Protein AF-A0A938LY22-F1 (afdb_monomer_lite)

Structure (mmCIF, N/CA/C/O backbone):
data_AF-A0A938LY22-F1
#
_entry.id   AF-A0A938LY22-F1
#
loop_
_atom_site.group_PDB
_atom_site.id
_atom_site.type_symbol
_atom_site.label_a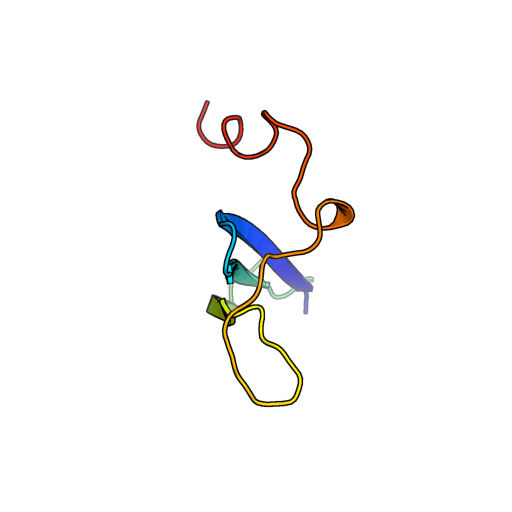tom_id
_atom_site.label_alt_id
_atom_site.label_comp_id
_atom_site.label_asym_id
_atom_site.label_entity_id
_atom_site.label_seq_id
_atom_site.pdbx_PDB_ins_code
_atom_site.Cartn_x
_atom_site.Cartn_y
_atom_site.Cartn_z
_atom_site.occupancy
_atom_site.B_iso_or_equiv
_atom_site.auth_seq_id
_atom_site.auth_comp_id
_atom_site.auth_asym_id
_atom_site.auth_atom_id
_atom_site.pdbx_PDB_model_num
ATOM 1 N N . MET A 1 1 ? -16.503 -2.166 11.666 1.00 95.88 1 MET A N 1
ATOM 2 C CA . MET A 1 1 ? -15.041 -2.277 11.461 1.00 95.88 1 MET A CA 1
ATOM 3 C C . MET A 1 1 ? -14.577 -1.086 10.633 1.00 95.88 1 MET A C 1
ATOM 5 O O . MET A 1 1 ? -15.392 -0.551 9.884 1.00 95.88 1 MET A O 1
ATOM 9 N N . LEU A 1 2 ? -13.332 -0.650 10.796 1.00 98.06 2 LEU A N 1
ATOM 10 C CA . LEU A 1 2 ? -12.674 0.370 9.976 1.00 98.06 2 LEU A CA 1
ATOM 11 C C . LEU A 1 2 ? -11.265 -0.133 9.648 1.00 98.06 2 LEU A C 1
ATOM 13 O O . LEU A 1 2 ? -10.527 -0.474 10.565 1.00 98.06 2 LEU A O 1
ATOM 17 N N . LEU A 1 3 ? -10.929 -0.215 8.361 1.00 98.44 3 LEU A N 1
ATOM 18 C CA . LEU A 1 3 ? -9.587 -0.553 7.896 1.00 98.44 3 LEU A CA 1
ATOM 19 C C . LEU A 1 3 ? -8.936 0.713 7.346 1.00 98.44 3 LEU A C 1
ATOM 21 O O . LEU A 1 3 ? -9.381 1.247 6.331 1.00 98.44 3 LEU A O 1
ATOM 25 N N . GLU A 1 4 ? -7.888 1.175 8.007 1.00 98.19 4 GLU A N 1
ATOM 26 C CA . GLU A 1 4 ? -7.055 2.274 7.534 1.00 98.19 4 GLU A CA 1
ATOM 27 C C . GLU A 1 4 ? -5.858 1.695 6.788 1.00 98.19 4 GLU A C 1
ATOM 29 O O . GLU A 1 4 ? -5.149 0.836 7.312 1.00 98.19 4 GLU A O 1
ATOM 34 N N . THR A 1 5 ? -5.650 2.155 5.554 1.00 97.38 5 THR A N 1
ATOM 35 C CA . THR A 1 5 ? -4.498 1.789 4.723 1.00 97.38 5 THR A CA 1
ATOM 36 C C . THR A 1 5 ? -3.623 3.015 4.550 1.00 97.38 5 THR A C 1
ATOM 38 O O . THR A 1 5 ? -4.091 4.049 4.078 1.00 97.38 5 THR A O 1
ATOM 41 N N . THR A 1 6 ? -2.353 2.897 4.915 1.00 95.06 6 THR A N 1
ATOM 42 C CA . THR A 1 6 ? -1.360 3.947 4.702 1.00 95.06 6 THR A CA 1
ATOM 43 C C . THR A 1 6 ? -0.343 3.469 3.686 1.00 95.06 6 THR A C 1
ATOM 45 O O . THR A 1 6 ? 0.302 2.443 3.886 1.00 95.06 6 THR A O 1
ATOM 48 N N . THR A 1 7 ? -0.159 4.235 2.613 1.00 93.00 7 THR A N 1
ATOM 49 C CA . THR A 1 7 ? 1.001 4.066 1.740 1.00 93.00 7 THR A CA 1
ATOM 50 C C . THR A 1 7 ? 2.235 4.605 2.446 1.00 93.00 7 THR A C 1
ATOM 52 O O . THR A 1 7 ? 2.363 5.813 2.631 1.00 93.00 7 THR A O 1
ATOM 55 N N . SER A 1 8 ? 3.105 3.699 2.895 1.00 90.00 8 SER A N 1
ATOM 56 C CA . SER A 1 8 ? 4.297 4.030 3.680 1.00 90.00 8 SER A CA 1
ATOM 57 C C . SER A 1 8 ? 5.491 4.377 2.799 1.00 90.00 8 SER A C 1
ATOM 59 O O . SER A 1 8 ? 6.339 5.167 3.200 1.00 90.00 8 SER A O 1
ATOM 61 N N . ASN A 1 9 ? 5.562 3.797 1.600 1.00 89.81 9 ASN A N 1
ATOM 62 C CA . ASN A 1 9 ? 6.642 4.038 0.654 1.00 89.81 9 ASN A CA 1
ATOM 63 C C . ASN A 1 9 ? 6.195 3.719 -0.779 1.00 89.81 9 ASN A C 1
ATOM 65 O O . ASN A 1 9 ? 5.437 2.775 -1.017 1.00 89.81 9 ASN A O 1
ATOM 69 N N . VAL A 1 10 ? 6.714 4.478 -1.740 1.00 90.94 10 VAL A N 1
ATOM 70 C CA . VAL A 1 10 ? 6.591 4.196 -3.172 1.00 90.94 10 VAL A CA 1
ATOM 71 C C . VAL A 1 10 ? 7.985 4.274 -3.774 1.00 90.94 10 VAL A C 1
ATOM 73 O O . VAL A 1 10 ? 8.680 5.278 -3.648 1.00 90.94 10 VAL A O 1
ATOM 76 N N . THR A 1 11 ? 8.395 3.202 -4.440 1.00 91.19 11 THR A N 1
ATOM 77 C CA . THR A 1 11 ? 9.643 3.152 -5.210 1.00 91.19 11 THR A CA 1
ATOM 78 C C . THR A 1 11 ? 9.307 2.986 -6.687 1.00 91.19 11 THR A C 1
ATOM 80 O O . THR A 1 11 ? 8.168 2.645 -7.014 1.00 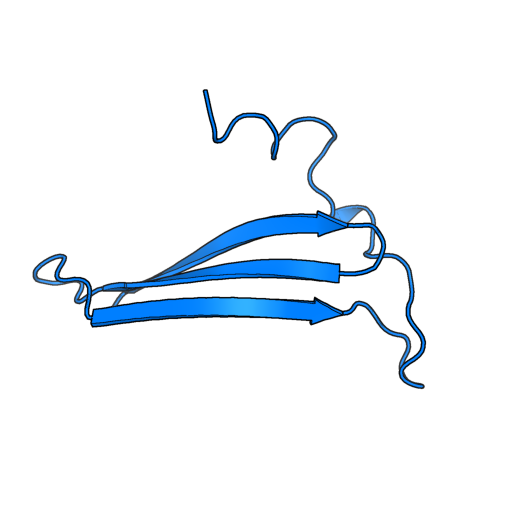91.19 11 THR A O 1
ATOM 83 N N . PRO A 1 12 ? 10.283 3.115 -7.604 1.00 92.94 12 PRO A N 1
ATOM 84 C CA . PRO A 1 12 ? 10.020 2.859 -9.009 1.00 92.94 12 PRO A CA 1
ATOM 85 C C . PRO A 1 12 ? 9.419 1.477 -9.281 1.00 92.94 12 PRO A C 1
ATOM 87 O O . PRO A 1 12 ? 8.687 1.364 -10.241 1.00 92.94 12 PRO A O 1
ATOM 90 N N . GLY A 1 13 ? 9.687 0.436 -8.486 1.00 95.00 13 GLY A N 1
ATOM 91 C CA . GLY A 1 13 ? 9.226 -0.930 -8.787 1.00 95.00 13 GLY A CA 1
ATOM 92 C C . GLY A 1 13 ? 8.116 -1.478 -7.888 1.00 95.00 13 GLY A C 1
ATOM 93 O O . GLY A 1 13 ? 7.603 -2.561 -8.166 1.00 95.00 13 GLY A O 1
ATOM 94 N N . LYS A 1 14 ? 7.761 -0.793 -6.796 1.00 94.31 14 LYS A N 1
ATOM 95 C CA . LYS A 1 14 ? 6.816 -1.318 -5.796 1.00 94.31 14 LYS A CA 1
ATOM 96 C C . LYS A 1 14 ? 6.165 -0.233 -4.944 1.00 94.31 14 LYS A C 1
ATOM 98 O O . LYS A 1 14 ? 6.728 0.851 -4.779 1.00 94.31 14 LYS A O 1
ATOM 103 N N . VAL A 1 15 ? 5.037 -0.596 -4.343 1.00 94.88 15 VAL A N 1
ATOM 104 C CA . VAL A 1 15 ? 4.300 0.174 -3.335 1.00 94.88 15 VAL A CA 1
ATOM 105 C C . VAL A 1 15 ? 4.261 -0.621 -2.031 1.00 94.88 15 VAL A C 1
ATOM 107 O O . VAL A 1 15 ? 4.004 -1.825 -2.045 1.00 94.88 15 VAL A O 1
ATOM 110 N N . GLU A 1 16 ? 4.519 0.038 -0.908 1.00 95.56 16 GLU A N 1
ATOM 111 C CA . GLU A 1 16 ? 4.479 -0.563 0.428 1.00 95.56 16 GLU A CA 1
ATOM 112 C C . GLU A 1 16 ? 3.323 0.037 1.230 1.00 95.56 16 GLU A C 1
ATOM 114 O O . GLU A 1 16 ? 3.149 1.260 1.266 1.00 95.56 16 GLU A O 1
ATOM 119 N N . HIS A 1 17 ? 2.530 -0.830 1.861 1.00 96.56 17 HIS A N 1
ATOM 120 C CA . HIS A 1 17 ? 1.369 -0.451 2.659 1.00 96.56 17 HIS A CA 1
ATOM 121 C C . HIS A 1 17 ? 1.482 -0.953 4.097 1.00 96.56 17 HIS A C 1
ATOM 123 O O . HIS A 1 17 ? 1.939 -2.071 4.349 1.00 96.56 17 HIS A O 1
ATOM 129 N N . THR A 1 18 ? 0.964 -0.156 5.027 1.00 98.06 18 THR A N 1
ATOM 130 C CA . THR A 1 18 ? 0.650 -0.567 6.399 1.00 98.06 18 THR A CA 1
ATOM 131 C C . THR A 1 18 ? -0.850 -0.441 6.654 1.00 98.06 18 THR A C 1
ATOM 133 O O . THR A 1 18 ? -1.531 0.406 6.068 1.00 98.06 18 THR A O 1
ATOM 136 N N . TYR A 1 19 ? -1.377 -1.308 7.516 1.00 98.50 19 TYR A N 1
ATOM 137 C CA . TYR A 1 19 ? -2.804 -1.450 7.776 1.00 98.50 19 TYR A CA 1
ATOM 138 C C . TYR A 1 19 ? -3.103 -1.424 9.268 1.00 98.50 19 TYR A C 1
ATOM 140 O O . TYR A 1 19 ? -2.408 -2.076 10.048 1.00 98.50 19 TYR A O 1
ATOM 148 N N . LYS A 1 20 ? -4.191 -0.749 9.643 1.00 98.56 20 LYS A N 1
ATOM 149 C CA . LYS A 1 20 ? -4.777 -0.814 10.987 1.00 98.56 20 LYS A CA 1
ATOM 150 C C . LYS A 1 20 ? -6.260 -1.135 10.885 1.00 98.56 20 LYS A C 1
ATOM 152 O O . LYS A 1 20 ? -7.010 -0.415 10.230 1.00 98.56 20 LYS A O 1
ATOM 157 N N . LEU A 1 21 ? -6.687 -2.222 11.524 1.00 98.69 21 LEU A N 1
ATOM 158 C CA . LEU A 1 21 ? -8.088 -2.627 11.598 1.00 98.69 21 LEU A CA 1
ATOM 159 C C . LEU A 1 21 ? -8.632 -2.311 12.987 1.00 98.69 21 LEU A C 1
ATOM 161 O O . LEU A 1 21 ? -8.201 -2.899 13.977 1.00 98.69 21 LEU A O 1
ATOM 165 N N . THR A 1 22 ? -9.613 -1.420 13.064 1.00 98.69 22 THR A N 1
ATOM 166 C CA . THR A 1 22 ? -10.198 -0.971 14.328 1.00 98.69 22 THR A CA 1
ATOM 167 C C . THR A 1 22 ? -11.692 -1.294 14.417 1.00 98.69 22 THR A C 1
ATOM 169 O O . THR A 1 22 ? -12.452 -1.300 13.433 1.00 98.69 22 THR A O 1
ATOM 172 N N . ARG A 1 23 ? -12.166 -1.574 15.634 1.00 98.31 23 ARG A N 1
ATOM 173 C CA . ARG A 1 23 ? -13.597 -1.651 15.936 1.00 98.31 23 ARG A CA 1
ATOM 174 C C . ARG A 1 23 ? -14.157 -0.231 15.998 1.00 98.31 23 ARG A C 1
ATOM 176 O O . ARG A 1 23 ? -14.001 0.451 17.001 1.00 98.31 23 ARG A O 1
ATOM 183 N N . ARG A 1 24 ? -14.870 0.189 14.947 1.00 96.75 24 ARG A N 1
ATOM 184 C CA . ARG A 1 24 ? -15.425 1.553 14.807 1.00 96.75 24 ARG A CA 1
ATOM 185 C C . ARG A 1 24 ? -16.170 2.078 16.049 1.00 96.75 24 ARG A C 1
ATOM 187 O O . ARG A 1 24 ? -16.062 3.257 16.337 1.00 96.75 24 ARG A O 1
ATOM 194 N N . SER A 1 25 ? -16.912 1.234 16.772 1.00 97.62 25 SER A N 1
ATOM 195 C CA . SER A 1 25 ? -17.700 1.671 17.935 1.00 97.62 25 SER A CA 1
ATOM 196 C C . SER A 1 25 ? -16.871 2.002 19.176 1.00 97.62 25 SER A C 1
ATOM 198 O O . SER A 1 25 ? -17.324 2.783 20.001 1.00 97.62 25 SER A O 1
ATOM 200 N N . THR A 1 26 ? -15.689 1.405 19.331 1.00 98.06 26 THR A N 1
ATOM 201 C CA . THR A 1 26 ? -14.866 1.554 20.542 1.00 98.06 26 THR A CA 1
ATOM 202 C C . THR A 1 26 ? -13.491 2.148 20.265 1.00 98.06 26 THR A C 1
ATOM 204 O O . THR A 1 26 ? -12.763 2.445 21.202 1.00 98.06 26 THR A O 1
ATOM 207 N N . GLY A 1 27 ? -13.091 2.252 18.996 1.00 97.19 27 GLY A N 1
ATOM 208 C CA . GLY A 1 27 ? -11.724 2.596 18.605 1.00 97.19 27 GLY A CA 1
ATOM 209 C C . GLY A 1 27 ? -10.694 1.497 18.898 1.00 97.19 27 GLY A C 1
ATOM 210 O O . GLY A 1 27 ? -9.513 1.700 18.646 1.00 97.19 27 GLY A O 1
ATOM 211 N N . LEU A 1 28 ? -11.113 0.327 19.402 1.00 98.44 28 LEU A N 1
ATOM 212 C CA . LEU A 1 28 ? -10.196 -0.759 19.759 1.00 98.44 28 LEU A CA 1
ATOM 213 C C . LEU A 1 28 ? -9.454 -1.264 18.515 1.00 98.44 28 LEU A C 1
ATOM 215 O O . LEU A 1 28 ? -10.098 -1.687 17.551 1.00 98.44 28 LEU A O 1
ATOM 219 N N . LEU A 1 29 ? -8.121 -1.255 18.556 1.00 98.44 29 LEU A N 1
ATOM 220 C CA . LEU A 1 29 ? -7.271 -1.892 17.553 1.00 98.44 29 LEU A CA 1
ATOM 221 C C . LEU A 1 29 ? -7.425 -3.411 17.643 1.00 98.44 29 LEU A C 1
ATOM 223 O O . LEU A 1 29 ? -7.273 -3.997 18.711 1.00 98.44 29 LEU A O 1
ATOM 227 N N . LEU A 1 30 ? -7.760 -4.036 16.520 1.00 98.56 30 LEU A N 1
ATOM 228 C CA . LEU A 1 30 ? -8.016 -5.472 16.435 1.00 98.56 30 LEU A CA 1
ATOM 229 C C . LEU A 1 30 ? -6.878 -6.213 15.742 1.00 98.56 30 LEU A C 1
ATOM 231 O O . LEU A 1 30 ? -6.582 -7.345 16.105 1.00 98.56 30 LEU A O 1
ATOM 235 N N . ALA A 1 31 ? -6.274 -5.588 14.733 1.00 98.62 31 ALA A N 1
ATOM 236 C CA . ALA A 1 31 ? -5.154 -6.147 13.996 1.00 98.62 31 ALA A CA 1
ATOM 237 C C . ALA A 1 31 ? -4.347 -5.044 13.308 1.00 98.62 31 ALA A C 1
ATOM 239 O O . ALA A 1 31 ? -4.888 -4.002 12.923 1.00 98.62 31 ALA A O 1
ATOM 240 N N . GLU A 1 32 ? -3.070 -5.334 13.093 1.00 98.62 32 GLU A N 1
ATOM 241 C CA . GLU A 1 32 ? -2.174 -4.583 12.222 1.00 98.62 32 GLU A CA 1
ATOM 242 C C . GLU A 1 32 ? -1.622 -5.514 11.144 1.00 98.62 32 GLU A C 1
ATOM 244 O O . GLU A 1 32 ? -1.595 -6.736 11.307 1.00 98.62 32 GLU A O 1
ATOM 249 N N . GLY A 1 33 ? -1.190 -4.939 10.028 1.00 98.38 33 GLY A N 1
ATOM 250 C CA . GLY A 1 33 ? -0.570 -5.701 8.954 1.00 98.38 33 GLY A CA 1
ATOM 251 C C . GLY A 1 33 ? 0.233 -4.821 8.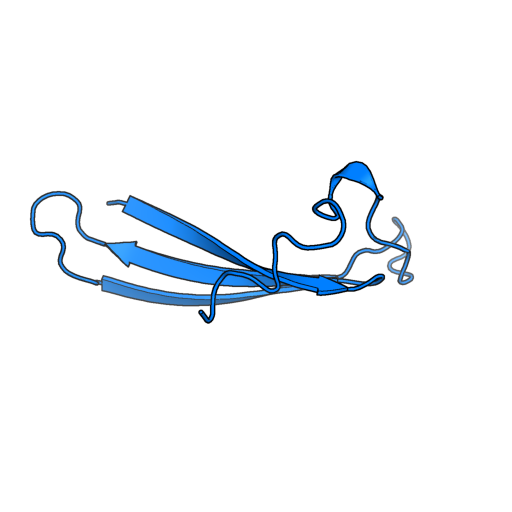015 1.00 98.38 33 GLY A C 1
ATOM 252 O O . GLY A 1 33 ? 0.154 -3.592 8.057 1.00 98.38 33 GLY A O 1
ATOM 253 N N . SER A 1 34 ? 0.977 -5.458 7.121 1.00 98.25 34 SER A N 1
ATOM 254 C CA . SER A 1 34 ? 1.706 -4.787 6.050 1.00 98.25 34 SER A CA 1
ATOM 255 C C . SER A 1 34 ? 1.673 -5.615 4.771 1.00 98.25 34 SER A C 1
ATOM 257 O O . SER A 1 34 ? 1.433 -6.823 4.796 1.00 98.25 34 SER A O 1
ATOM 259 N N . SER A 1 35 ? 1.877 -4.957 3.632 1.00 98.12 35 SER A N 1
ATOM 260 C CA . SER A 1 35 ? 2.036 -5.629 2.342 1.00 98.12 35 SER A CA 1
ATOM 261 C C . SER A 1 35 ? 3.021 -4.886 1.445 1.00 98.12 35 SER A C 1
ATOM 263 O O . SER A 1 35 ? 3.273 -3.688 1.607 1.00 98.12 35 SER A O 1
ATOM 265 N N . VAL A 1 36 ? 3.567 -5.624 0.481 1.00 97.38 36 VAL A N 1
ATOM 266 C CA . VAL A 1 36 ? 4.408 -5.092 -0.590 1.00 97.38 36 VAL A CA 1
ATOM 267 C C . VAL A 1 36 ? 3.798 -5.506 -1.922 1.00 97.38 36 VAL A C 1
ATOM 269 O O . VAL A 1 36 ? 3.600 -6.691 -2.182 1.00 97.38 36 VAL A O 1
ATOM 272 N N . LEU A 1 37 ? 3.515 -4.522 -2.770 1.00 96.44 37 LEU A N 1
ATOM 273 C CA . LEU A 1 37 ? 2.930 -4.697 -4.095 1.00 96.44 37 LEU A CA 1
ATOM 274 C C . LEU A 1 37 ? 3.998 -4.399 -5.149 1.00 96.44 37 LEU A C 1
ATOM 276 O O . LEU A 1 37 ? 4.408 -3.250 -5.304 1.00 96.44 37 LEU A O 1
ATOM 280 N N . ALA A 1 38 ? 4.452 -5.417 -5.879 1.00 97.12 38 ALA A N 1
ATOM 281 C CA . ALA A 1 38 ? 5.356 -5.226 -7.013 1.00 97.12 38 ALA A CA 1
ATOM 282 C C . ALA A 1 38 ? 4.583 -4.742 -8.252 1.00 97.12 38 ALA A C 1
ATOM 284 O O . ALA A 1 38 ? 3.524 -5.278 -8.578 1.00 97.12 38 ALA A O 1
ATOM 285 N N . CYS A 1 39 ? 5.122 -3.755 -8.970 1.00 96.94 39 CYS A N 1
ATOM 286 C CA . CYS A 1 39 ? 4.580 -3.334 -10.259 1.00 96.94 39 CYS A CA 1
ATOM 287 C C . CYS A 1 39 ? 5.197 -4.192 -11.365 1.00 96.94 39 CYS A C 1
ATOM 289 O O . CYS A 1 39 ? 6.399 -4.109 -11.624 1.00 96.94 39 CYS A O 1
ATOM 291 N N . VAL A 1 40 ? 4.381 -5.018 -12.019 1.00 98.06 40 VAL A N 1
ATOM 292 C CA . VAL A 1 40 ? 4.844 -5.969 -13.039 1.00 98.06 40 VAL A CA 1
ATOM 293 C C . VAL A 1 40 ? 4.071 -5.844 -14.352 1.00 98.06 40 VAL A C 1
ATOM 295 O O . VAL A 1 40 ? 2.974 -5.280 -14.394 1.00 98.06 40 VAL A O 1
ATOM 298 N N . THR A 1 41 ? 4.665 -6.330 -15.442 1.00 97.19 41 THR A N 1
ATOM 299 C CA . THR A 1 41 ? 3.980 -6.600 -16.714 1.00 97.19 41 THR A CA 1
ATOM 300 C C . THR A 1 41 ? 3.071 -7.834 -16.580 1.00 97.19 41 THR A C 1
ATOM 302 O O . THR A 1 41 ? 3.198 -8.567 -15.594 1.00 97.19 41 THR A O 1
ATOM 305 N N . PRO A 1 42 ? 2.175 -8.112 -17.548 1.00 97.94 42 PRO A N 1
ATOM 306 C CA . PRO A 1 42 ? 1.373 -9.341 -17.545 1.00 97.94 42 PRO A CA 1
ATOM 307 C C . PRO A 1 42 ? 2.209 -10.630 -17.483 1.00 97.94 42 PRO A C 1
ATOM 309 O O . PRO A 1 42 ? 1.768 -11.627 -16.922 1.00 97.94 42 PRO A O 1
ATOM 312 N N . GLU A 1 43 ? 3.444 -10.599 -17.989 1.00 98.00 43 GLU A N 1
ATOM 313 C CA . GLU A 1 43 ? 4.403 -11.712 -17.956 1.00 98.00 43 GLU A CA 1
ATOM 314 C C . GLU A 1 43 ? 5.179 -11.798 -16.627 1.00 98.00 43 GLU A C 1
ATOM 316 O O . GLU A 1 43 ? 6.089 -12.613 -16.491 1.00 98.00 43 GLU A O 1
ATOM 321 N N . GLY A 1 44 ? 4.873 -10.934 -15.654 1.00 97.06 44 GLY A N 1
ATOM 322 C CA . GLY A 1 44 ? 5.502 -10.927 -14.332 1.00 97.06 44 GLY A CA 1
ATOM 323 C C . GLY A 1 44 ? 6.852 -10.208 -14.256 1.00 97.06 44 GLY A C 1
ATOM 324 O O . GLY A 1 44 ? 7.533 -10.301 -13.235 1.00 97.06 44 GLY A O 1
ATOM 325 N N . LYS A 1 45 ? 7.266 -9.466 -15.293 1.00 98.00 45 LYS A N 1
ATOM 326 C CA . LYS A 1 45 ? 8.522 -8.694 -15.257 1.00 98.00 45 LYS A CA 1
ATOM 327 C C . LYS A 1 45 ? 8.331 -7.373 -14.524 1.00 98.00 45 LYS A C 1
ATOM 329 O O . LYS A 1 45 ? 7.353 -6.677 -14.775 1.00 98.00 45 LYS A O 1
ATOM 334 N N . VAL A 1 46 ? 9.275 -6.992 -13.662 1.00 96.88 46 VAL A N 1
ATOM 335 C CA . VAL A 1 46 ? 9.225 -5.704 -12.947 1.00 96.88 46 VAL A CA 1
ATOM 336 C C . VAL A 1 46 ? 9.195 -4.546 -13.942 1.00 96.88 46 VAL A C 1
ATOM 338 O O . VAL A 1 46 ? 9.989 -4.495 -14.881 1.00 96.88 46 VAL A O 1
ATOM 341 N N . ARG A 1 47 ? 8.290 -3.596 -13.709 1.00 96.56 47 ARG A N 1
ATOM 342 C CA . ARG A 1 47 ? 8.171 -2.350 -14.468 1.00 96.56 47 ARG A CA 1
ATOM 343 C C . ARG A 1 47 ? 8.041 -1.159 -13.527 1.00 96.56 47 ARG A C 1
ATOM 345 O O . ARG A 1 47 ? 7.819 -1.321 -12.329 1.00 96.56 47 ARG A O 1
ATOM 352 N N . ARG A 1 48 ? 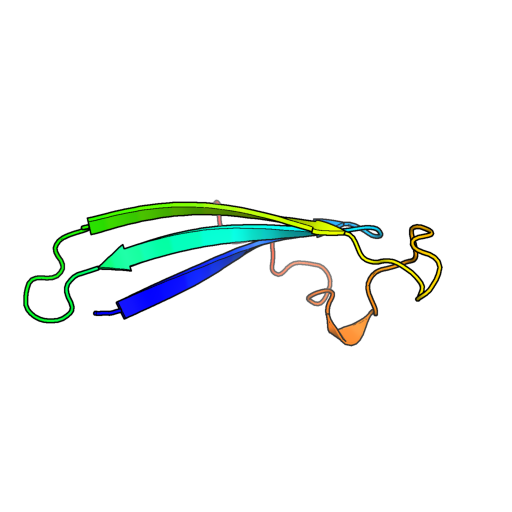8.160 0.049 -14.082 1.00 94.69 48 ARG A N 1
ATOM 353 C CA . ARG A 1 48 ? 8.010 1.269 -13.292 1.00 94.69 48 ARG A CA 1
ATOM 354 C C . ARG A 1 48 ? 6.556 1.448 -12.819 1.00 94.69 48 ARG A C 1
ATOM 356 O O . ARG A 1 48 ? 5.625 1.220 -13.590 1.00 94.69 48 ARG A O 1
ATOM 363 N N . VAL A 1 49 ? 6.361 1.845 -11.564 1.00 94.50 49 VAL A N 1
ATOM 364 C CA . VAL A 1 49 ? 5.088 2.340 -11.025 1.00 94.50 49 VAL A CA 1
ATOM 365 C C . VAL A 1 49 ? 4.673 3.569 -11.844 1.00 94.50 49 VAL A C 1
ATOM 367 O O . VAL A 1 49 ? 5.505 4.454 -12.032 1.00 94.50 49 VAL A O 1
ATOM 370 N N . PRO A 1 50 ? 3.433 3.638 -12.358 1.00 91.69 50 PRO A N 1
ATOM 371 C CA . PRO A 1 50 ? 2.982 4.783 -13.144 1.00 91.69 50 PRO A CA 1
ATOM 372 C C . PRO A 1 50 ? 3.109 6.106 -12.384 1.00 91.69 50 PRO A C 1
ATOM 374 O O . PRO A 1 50 ? 2.800 6.162 -11.194 1.00 91.69 50 PRO A O 1
ATOM 377 N N . ASP A 1 51 ? 3.484 7.179 -13.080 1.00 87.75 51 ASP A N 1
ATOM 378 C CA . ASP A 1 51 ? 3.774 8.473 -12.445 1.00 87.75 51 ASP A CA 1
ATOM 379 C C . ASP A 1 51 ? 2.581 9.037 -11.661 1.00 87.75 51 ASP A C 1
ATOM 381 O O . ASP A 1 51 ? 2.772 9.606 -10.595 1.00 87.75 51 ASP A O 1
ATOM 385 N N . PHE A 1 52 ? 1.341 8.804 -12.109 1.00 85.50 52 PHE A N 1
ATOM 386 C CA . PHE A 1 52 ? 0.140 9.251 -11.387 1.00 85.50 52 PHE A CA 1
ATOM 387 C C . PHE A 1 52 ? -0.081 8.534 -10.041 1.00 85.50 52 PHE A C 1
ATOM 389 O O . PHE A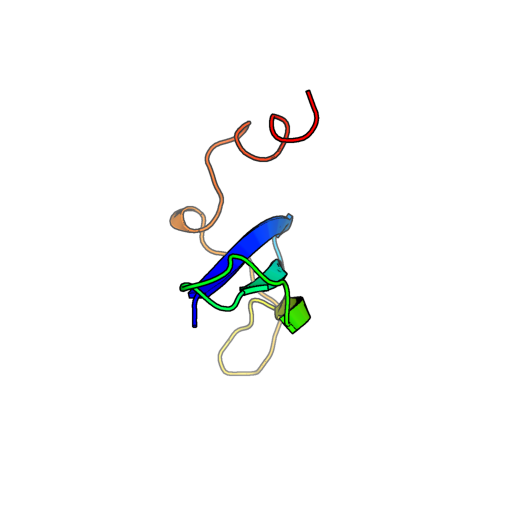 1 52 ? -0.834 9.024 -9.203 1.00 85.50 52 PHE A O 1
ATOM 396 N N . MET A 1 53 ? 0.535 7.363 -9.838 1.00 83.81 53 MET A N 1
ATOM 397 C CA . MET A 1 53 ? 0.524 6.639 -8.561 1.00 83.81 53 MET A CA 1
ATOM 398 C C . MET A 1 53 ? 1.677 7.065 -7.649 1.00 83.81 53 MET A C 1
ATOM 400 O O . MET A 1 53 ? 1.708 6.686 -6.477 1.00 83.81 53 MET A O 1
ATOM 404 N N . CYS A 1 54 ? 2.636 7.823 -8.178 1.00 72.88 54 CYS A N 1
ATOM 405 C CA . CYS A 1 54 ? 3.703 8.408 -7.396 1.00 72.88 54 CYS A CA 1
ATOM 406 C C . CYS A 1 54 ? 3.213 9.768 -6.881 1.00 72.88 54 CYS A C 1
ATOM 408 O O . CYS A 1 54 ? 2.850 10.631 -7.683 1.00 72.88 54 CYS A O 1
ATOM 410 N N . PRO A 1 55 ? 3.159 9.994 -5.561 1.00 66.12 55 PRO A N 1
ATOM 411 C CA . PRO A 1 55 ? 2.800 11.310 -5.064 1.00 66.12 55 PRO A CA 1
ATOM 412 C C . PRO A 1 55 ? 3.834 12.347 -5.549 1.00 66.12 55 PRO A C 1
ATOM 414 O O . PRO A 1 55 ? 5.020 12.016 -5.665 1.00 66.12 55 PRO A O 1
ATOM 417 N N . PRO A 1 56 ? 3.419 13.596 -5.834 1.00 60.72 56 PRO A N 1
ATOM 418 C CA . PRO A 1 56 ? 4.340 14.644 -6.260 1.00 60.72 56 PRO A CA 1
ATOM 419 C C . PRO A 1 56 ? 5.477 14.791 -5.241 1.00 60.72 56 PRO A C 1
ATOM 421 O O . PRO A 1 56 ? 5.249 14.684 -4.031 1.00 60.72 56 PRO A O 1
ATOM 424 N N . HIS A 1 57 ? 6.703 14.989 -5.743 1.00 51.50 57 HIS A N 1
ATOM 425 C CA . HIS A 1 57 ? 7.933 15.062 -4.947 1.00 51.50 57 HIS A CA 1
ATOM 426 C C . HIS A 1 57 ? 7.721 15.878 -3.656 1.00 51.50 57 HIS A C 1
ATOM 428 O O . HIS A 1 57 ? 7.548 17.090 -3.718 1.00 51.50 57 HIS A O 1
ATOM 434 N N . GLY A 1 58 ? 7.726 15.209 -2.493 1.00 52.09 58 GLY A N 1
ATOM 435 C CA . GLY A 1 58 ? 7.620 15.852 -1.172 1.00 52.09 58 GLY A CA 1
ATOM 436 C C . GLY A 1 58 ? 6.644 15.189 -0.195 1.00 52.09 58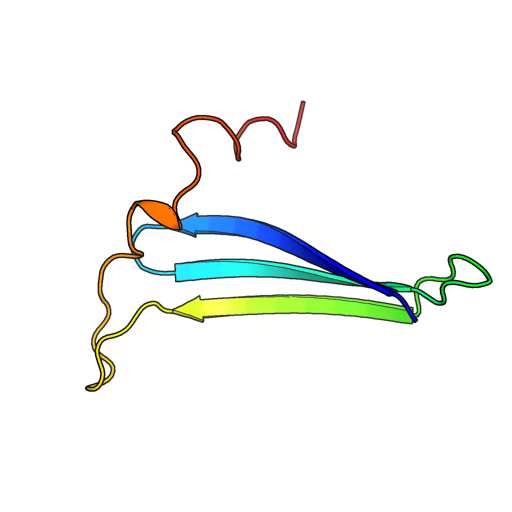 GLY A C 1
ATOM 437 O O . GLY A 1 58 ? 6.979 15.031 0.971 1.00 52.09 58 GLY A O 1
ATOM 438 N N . TRP A 1 59 ? 5.506 14.669 -0.661 1.00 49.50 59 TRP A N 1
ATOM 439 C CA . TRP A 1 59 ? 4.398 14.251 0.224 1.00 49.50 59 TRP A CA 1
ATOM 440 C C . TRP A 1 59 ? 4.694 13.090 1.196 1.00 49.50 59 TRP A C 1
ATOM 442 O O . TRP A 1 59 ? 4.030 12.963 2.221 1.00 49.50 59 TRP A O 1
ATOM 452 N N . LEU A 1 60 ? 5.671 12.227 0.894 1.00 51.81 60 LEU A N 1
ATOM 453 C CA . LEU A 1 60 ? 6.075 11.116 1.773 1.00 51.81 60 LEU A CA 1
ATOM 454 C C . LEU A 1 60 ? 7.205 11.482 2.752 1.00 51.81 60 LEU A C 1
ATOM 456 O O . LEU A 1 60 ? 7.471 10.705 3.666 1.00 51.81 60 LEU A O 1
ATOM 460 N N . ARG A 1 61 ? 7.875 12.636 2.593 1.00 49.84 61 ARG A N 1
ATOM 461 C CA . ARG A 1 61 ? 8.919 13.084 3.540 1.00 49.84 61 ARG A CA 1
ATOM 462 C C . ARG A 1 61 ? 8.329 13.774 4.772 1.00 49.84 61 ARG A C 1
ATOM 464 O O . ARG A 1 61 ? 8.968 13.763 5.817 1.00 49.84 61 ARG A O 1
ATOM 471 N N . ASP A 1 62 ? 7.099 14.272 4.676 1.00 49.84 62 ASP A N 1
ATOM 472 C CA . ASP A 1 62 ? 6.494 15.136 5.698 1.00 49.84 62 ASP A CA 1
ATOM 473 C C . ASP A 1 62 ? 5.684 14.378 6.769 1.00 49.84 62 ASP A C 1
ATOM 475 O O . ASP A 1 62 ? 5.063 14.995 7.626 1.00 49.84 62 ASP A O 1
ATOM 479 N N . LYS A 1 63 ? 5.679 13.035 6.767 1.00 47.78 63 LYS A N 1
ATOM 480 C CA . LYS A 1 63 ? 4.978 12.230 7.794 1.00 47.78 63 LYS A CA 1
ATOM 481 C C . LYS A 1 63 ? 5.829 11.856 9.019 1.00 47.78 63 LYS A C 1
ATOM 483 O O . LYS A 1 63 ? 5.381 11.047 9.823 1.00 47.78 63 LYS A O 1
ATOM 488 N N . ASN A 1 64 ? 7.024 12.434 9.161 1.00 40.19 64 ASN A N 1
ATOM 489 C CA . ASN A 1 64 ? 7.929 12.233 10.305 1.00 40.19 64 ASN A CA 1
ATOM 490 C C . ASN A 1 64 ? 8.493 13.559 10.873 1.00 40.19 64 ASN A C 1
ATOM 492 O O . ASN A 1 64 ? 9.576 13.555 11.459 1.00 40.19 64 ASN A O 1
ATOM 496 N N . ALA A 1 65 ? 7.782 14.676 10.690 1.00 39.62 65 ALA A N 1
ATOM 497 C CA . ALA A 1 65 ? 8.076 15.955 11.344 1.00 39.62 65 ALA A CA 1
ATOM 498 C C . ALA A 1 65 ? 7.003 16.285 12.388 1.00 39.62 65 ALA A C 1
ATOM 500 O O . ALA A 1 65 ? 5.811 16.034 12.092 1.00 39.62 65 ALA A O 1
#

pLDDT: mean 87.88, std 17.51, range [39.62, 98.69]

Sequence (65 aa):
MLLETTTSNVTPGKVEHTYKLTRRSTGLLLAEGSSVLACVTPEGKVRRVPDFMCPPHGWLRDKNA

Foldseek 3Di:
DDKDKDFQDDDQFKTKIKIWDADVVPRHTDDIDIDIGTPADPVRHTGGDDPVVPPPPPPNVPPPD

Secondary structure (DSSP, 8-state):
-EEEEEEEEEETTEEEEEEEEEETTTTEEEEEEEEEEE-B-TTS-B-PPPGGGSPPTTTTTGGG-

Radius of gyration: 14.83 Å; chains: 1; bounding box: 28×28×38 Å